Protein AF-A0A2R6J497-F1 (afdb_monomer)

Foldseek 3Di:
DDDDDPPPPDDDDDKDKDKDLDCLQQQLVLQQPFVKKWKFPDWADDPDFKIKTKIKMAGGAVVVSQVSSCVRPNWDKDFPDDDPRITIMITIDGHDDVQVVCVVVVWHWPIWMHHNSMIMTMTD

Solvent-accessible surface area (backbone atoms only — not comparable to full-atom values): 6773 Å² total; per-residue (Å²): 139,83,84,77,82,78,78,81,77,76,76,88,79,66,76,46,79,46,80,45,67,54,63,86,40,44,66,23,37,40,11,50,74,46,60,20,34,38,37,58,74,47,79,44,81,61,66,94,59,27,32,40,40,30,30,40,36,40,46,41,52,48,67,62,49,40,52,56,40,24,67,44,91,71,30,60,51,44,75,77,45,78,60,89,37,27,29,32,34,42,36,43,45,73,66,94,42,75,59,55,55,34,40,77,72,64,30,42,65,76,43,42,39,25,44,76,30,32,31,42,37,34,24,63

Nearest PDB structures (foldseek):
  4uer-assembly1_F  TM=5.955E-01  e=8.816E-02  Lachancea kluyveri
  6paj-assembly1_A  TM=5.218E-01  e=5.901E-02  Staphylococcus aureus
  6e52-assembly1_B  TM=4.416E-01  e=4.926E-01  Saccharomyces cerevisiae S288C

Secondary structure (DSSP, 8-state):
---------PPPP--EEEEE--TTSHHHHHHHHHTEEEEEEEEEE-SSSEEEEEEEEEES-HHHHHHHHHHSTT-EEEEEEEETTEEEEEEEEES--HHHHHHHTT--EEEEEEETTEEEEEE-

pLDDT: mean 87.46, std 12.49, range [39.56, 98.0]

Sequence (124 aa):
MTIRKQESRSEPVVEVELLLSDSSVPVVAASEAEDCQFDLEEFIPRGEDRHVEFYSVEGGDPDAVTEMVAEHDARETQLLSRRGDAGLLEVLVSGDSPAMLLAEHGALPRRVAVDDGEMTIAAE

Radius of gyration: 17.23 Å; Cα contacts (8 Å, |Δi|>4): 247; chains: 1; bounding box: 31×33×62 Å

Structure (mmCIF, N/CA/C/O backbone):
data_AF-A0A2R6J497-F1
#
_entry.id   AF-A0A2R6J497-F1
#
loop_
_atom_site.group_PDB
_atom_site.id
_atom_site.type_symbol
_atom_site.label_atom_id
_atom_site.label_alt_id
_atom_site.label_comp_id
_atom_site.label_asym_id
_atom_site.label_entity_id
_atom_site.label_seq_id
_atom_site.pdbx_PDB_ins_code
_atom_site.Cartn_x
_atom_site.Cartn_y
_atom_site.Cartn_z
_atom_site.occupancy
_atom_site.B_iso_or_equiv
_atom_site.auth_seq_id
_atom_site.auth_comp_id
_atom_site.auth_asym_id
_atom_site.auth_atom_id
_atom_site.pdbx_PDB_model_num
ATOM 1 N N . MET A 1 1 ? 3.402 20.073 -51.416 1.00 39.56 1 MET A N 1
ATOM 2 C CA . MET A 1 1 ? 3.858 19.676 -50.068 1.00 39.56 1 MET A CA 1
ATOM 3 C C . MET A 1 1 ? 2.807 18.729 -49.521 1.00 39.56 1 MET A C 1
ATOM 5 O O . MET A 1 1 ? 1.723 19.177 -49.182 1.00 39.56 1 MET A O 1
ATOM 9 N N . THR A 1 2 ? 3.055 17.423 -49.590 1.00 40.06 2 THR A N 1
ATOM 10 C CA . THR A 1 2 ? 2.065 16.403 -49.216 1.00 40.06 2 THR A CA 1
ATOM 11 C C . THR A 1 2 ? 2.451 15.863 -47.852 1.00 40.06 2 THR A C 1
ATOM 13 O O . THR A 1 2 ? 3.443 15.147 -47.735 1.00 40.06 2 THR A O 1
ATOM 16 N N . ILE A 1 3 ? 1.699 16.237 -46.820 1.00 47.69 3 ILE A N 1
ATOM 17 C CA . ILE A 1 3 ? 1.854 15.665 -45.484 1.00 47.69 3 ILE A CA 1
ATOM 18 C C . ILE A 1 3 ? 1.235 14.267 -45.538 1.00 47.69 3 ILE A C 1
ATOM 20 O O . ILE A 1 3 ? 0.023 14.121 -45.691 1.00 47.69 3 ILE A O 1
ATOM 24 N N . ARG A 1 4 ? 2.072 13.228 -45.480 1.00 53.66 4 ARG A N 1
ATOM 25 C CA . ARG A 1 4 ? 1.603 11.858 -45.261 1.00 53.66 4 ARG A CA 1
ATOM 26 C C . ARG A 1 4 ? 1.268 11.726 -43.778 1.00 53.66 4 ARG A C 1
ATOM 28 O O . ARG A 1 4 ? 2.159 11.805 -42.942 1.00 53.66 4 ARG A O 1
ATOM 35 N N . LYS A 1 5 ? -0.014 11.540 -43.468 1.00 55.50 5 LYS A N 1
ATOM 36 C CA . LYS A 1 5 ? -0.490 11.111 -42.151 1.00 55.50 5 LYS A CA 1
ATOM 37 C C . LYS A 1 5 ? 0.080 9.710 -41.902 1.00 55.50 5 LYS A C 1
ATOM 39 O O . LYS A 1 5 ? -0.378 8.753 -42.521 1.00 55.50 5 LYS A O 1
ATOM 44 N N . GLN A 1 6 ? 1.131 9.598 -41.091 1.00 57.72 6 GLN A N 1
ATOM 45 C CA . GLN A 1 6 ? 1.567 8.298 -40.587 1.00 57.72 6 GLN A CA 1
ATOM 46 C C . GLN A 1 6 ? 0.517 7.843 -39.580 1.00 57.72 6 GLN A C 1
ATOM 48 O O . GLN A 1 6 ? 0.371 8.435 -38.514 1.00 57.72 6 GLN A O 1
ATOM 53 N N . GLU A 1 7 ? -0.260 6.833 -39.950 1.00 57.34 7 GLU A N 1
ATOM 54 C CA . GLU A 1 7 ? -1.108 6.137 -38.993 1.00 57.34 7 GLU A CA 1
ATOM 55 C C . GLU A 1 7 ? -0.184 5.262 -38.145 1.00 57.34 7 GLU A C 1
ATOM 57 O O . GLU A 1 7 ? 0.406 4.304 -38.645 1.00 57.34 7 GLU A O 1
ATOM 62 N N . SER A 1 8 ? 0.027 5.667 -36.889 1.00 57.59 8 SER A N 1
ATOM 63 C CA . SER A 1 8 ? 0.788 4.884 -35.919 1.00 57.59 8 SER A CA 1
ATOM 64 C C . SER A 1 8 ? -0.005 3.621 -35.614 1.00 57.59 8 SER A C 1
ATOM 66 O O . SER A 1 8 ? -1.007 3.659 -34.902 1.00 57.59 8 SER A O 1
ATOM 68 N N . ARG A 1 9 ? 0.395 2.503 -36.215 1.00 61.84 9 ARG A N 1
ATOM 69 C CA . ARG A 1 9 ? -0.126 1.192 -35.850 1.00 61.84 9 ARG A CA 1
ATOM 70 C C . ARG A 1 9 ? 0.704 0.718 -34.664 1.00 61.84 9 ARG A C 1
ATOM 72 O O . ARG A 1 9 ? 1.777 0.165 -34.879 1.00 61.84 9 ARG A O 1
ATOM 79 N N . SER A 1 10 ? 0.234 1.014 -33.452 1.00 71.25 10 SER A N 1
ATOM 80 C CA . SER A 1 10 ? 0.836 0.477 -32.229 1.00 71.25 10 SER A CA 1
ATOM 81 C C . SER A 1 10 ? 0.854 -1.047 -32.327 1.00 71.25 10 SER A C 1
ATOM 83 O O . SER A 1 10 ? -0.134 -1.650 -32.758 1.00 71.25 10 SER A O 1
ATOM 85 N N . GLU A 1 11 ? 1.987 -1.661 -32.006 1.00 75.38 11 GLU A N 1
ATOM 86 C CA . GLU A 1 11 ? 2.076 -3.114 -31.869 1.00 75.38 11 GLU A CA 1
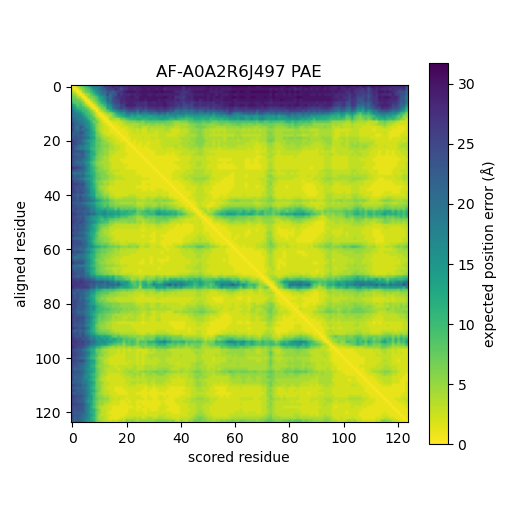ATOM 87 C C . GLU A 1 11 ? 1.142 -3.554 -30.724 1.00 75.38 11 GLU A C 1
ATOM 89 O O . GLU A 1 11 ? 0.986 -2.802 -29.757 1.00 75.38 11 GLU A O 1
ATOM 94 N N . PRO A 1 12 ? 0.444 -4.700 -30.843 1.00 78.00 12 PRO A N 1
ATOM 95 C CA . PRO A 1 12 ? -0.401 -5.189 -29.760 1.00 78.00 12 PRO A CA 1
ATOM 96 C C . PRO A 1 12 ? 0.480 -5.543 -28.558 1.00 78.00 12 PRO A C 1
ATOM 98 O O . PRO A 1 12 ? 1.412 -6.334 -28.701 1.00 78.00 12 PRO A O 1
ATOM 101 N N . VAL A 1 13 ? 0.185 -4.959 -27.397 1.00 81.19 13 VAL A N 1
ATOM 102 C CA . VAL A 1 13 ? 0.843 -5.291 -26.126 1.00 81.19 13 VAL A CA 1
ATOM 103 C C . VAL A 1 13 ? 0.044 -6.395 -25.427 1.00 81.19 13 VAL A C 1
ATOM 105 O O . VAL A 1 13 ? -1.176 -6.476 -25.597 1.00 81.19 13 VAL A O 1
ATOM 108 N N . VAL A 1 14 ? 0.730 -7.284 -24.708 1.00 85.19 14 VAL A N 1
ATOM 109 C CA . VAL A 1 14 ? 0.102 -8.335 -23.900 1.00 85.19 14 VAL A CA 1
ATOM 110 C C . VAL A 1 14 ? 0.057 -7.849 -22.462 1.00 85.19 14 VAL A C 1
ATOM 112 O O . VAL A 1 14 ? 1.103 -7.695 -21.851 1.00 85.19 14 VAL A O 1
ATOM 115 N N . GLU A 1 15 ? -1.144 -7.649 -21.932 1.00 90.19 15 GLU A N 1
ATOM 116 C CA . GLU A 1 15 ? -1.334 -7.396 -20.506 1.00 90.19 15 GLU A CA 1
ATOM 117 C C . GLU A 1 15 ? -1.416 -8.732 -19.756 1.00 90.19 15 GLU A C 1
ATOM 119 O O . GLU A 1 15 ? -2.099 -9.667 -20.193 1.00 90.19 15 GLU A O 1
ATOM 124 N N . VAL A 1 16 ? -0.707 -8.824 -18.637 1.00 91.88 16 VAL A N 1
ATOM 125 C CA . VAL A 1 16 ? -0.800 -9.919 -17.673 1.00 91.88 16 VAL A CA 1
ATOM 126 C C . VAL A 1 16 ? -1.331 -9.381 -16.354 1.00 91.88 16 VAL A C 1
ATOM 128 O O . VAL A 1 16 ? -0.923 -8.314 -15.908 1.00 91.88 16 VAL A O 1
ATOM 131 N N . GLU A 1 17 ? -2.221 -10.141 -15.724 1.00 95.19 17 GLU A N 1
ATOM 132 C CA . GLU A 1 17 ? -2.694 -9.877 -14.368 1.00 95.19 17 GLU A CA 1
ATOM 133 C C . GLU A 1 17 ? -2.139 -10.960 -13.442 1.00 95.19 17 GLU A C 1
ATOM 135 O O . GLU A 1 17 ? -2.261 -12.158 -13.719 1.00 95.19 17 GLU A O 1
ATOM 140 N N . LEU A 1 18 ? -1.480 -10.534 -12.369 1.00 93.81 18 LEU A N 1
ATOM 141 C CA . LEU A 1 18 ? -0.910 -11.401 -11.349 1.00 93.81 18 LEU A CA 1
ATOM 142 C C . LEU A 1 18 ? -1.639 -11.175 -10.027 1.00 93.81 18 LEU A C 1
ATOM 144 O O . LEU A 1 18 ? -1.870 -10.030 -9.647 1.00 93.81 18 LEU A O 1
ATOM 148 N N . LEU A 1 19 ? -1.935 -12.268 -9.323 1.00 95.69 19 LEU A N 1
ATOM 149 C CA . LEU A 1 19 ? -2.459 -12.259 -7.958 1.00 95.69 19 LEU A CA 1
ATOM 150 C C . LEU A 1 19 ? -1.374 -12.731 -6.987 1.00 95.69 19 LEU A C 1
ATOM 152 O O . LEU A 1 19 ? -0.722 -13.752 -7.234 1.00 95.69 19 LEU A O 1
ATOM 156 N N . LEU A 1 20 ? -1.196 -12.002 -5.890 1.00 93.81 20 LEU A N 1
ATOM 157 C CA . LEU A 1 20 ? -0.214 -12.278 -4.849 1.00 93.81 20 LEU A CA 1
ATOM 158 C C . LEU A 1 20 ? -0.857 -12.141 -3.467 1.00 93.81 20 LEU A C 1
ATOM 160 O O . LEU A 1 20 ? -1.266 -11.052 -3.089 1.00 93.81 20 LEU A O 1
ATOM 164 N N . SER A 1 21 ? -0.853 -13.216 -2.684 1.00 95.06 21 SER A N 1
ATOM 165 C CA . SER A 1 21 ? -1.387 -13.236 -1.308 1.00 95.06 21 SER A CA 1
ATOM 166 C C . SER A 1 21 ? -0.266 -13.451 -0.274 1.00 95.06 21 SER A C 1
ATOM 168 O O . SER A 1 21 ? -0.418 -14.171 0.711 1.00 95.06 21 SER A O 1
ATOM 170 N N . ASP A 1 22 ? 0.927 -12.913 -0.552 1.00 91.19 22 ASP A N 1
ATOM 171 C CA . ASP A 1 22 ? 2.104 -13.056 0.310 1.00 91.19 22 ASP A CA 1
ATOM 172 C C . ASP A 1 22 ? 2.097 -11.981 1.404 1.00 91.19 22 ASP A C 1
ATOM 174 O O . ASP A 1 22 ? 2.385 -10.812 1.148 1.00 91.19 22 ASP A O 1
ATOM 178 N N . SER A 1 23 ? 1.801 -12.390 2.640 1.00 90.19 23 SER A N 1
ATOM 179 C CA . SER A 1 23 ? 1.745 -11.505 3.809 1.00 90.19 23 SER A CA 1
ATOM 180 C C . SER A 1 23 ? 3.113 -10.960 4.241 1.00 90.19 23 SER A C 1
ATOM 182 O O . SER A 1 23 ? 3.183 -10.216 5.212 1.00 90.19 23 SER A O 1
ATOM 184 N N . SER A 1 24 ? 4.214 -11.340 3.581 1.00 88.12 24 SER A N 1
ATOM 185 C CA . SER A 1 24 ? 5.495 -10.638 3.735 1.00 88.12 24 SER A CA 1
ATOM 186 C C . SER A 1 24 ? 5.530 -9.305 2.978 1.00 88.12 24 SER A C 1
ATOM 188 O O . SER A 1 24 ? 6.409 -8.481 3.221 1.00 88.12 24 SER A O 1
ATOM 190 N N . VAL A 1 25 ? 4.562 -9.054 2.088 1.00 89.75 25 VAL A N 1
ATOM 191 C CA . VAL A 1 25 ? 4.361 -7.747 1.461 1.00 89.75 25 VAL A CA 1
ATOM 192 C C . VAL A 1 25 ? 3.552 -6.856 2.418 1.00 89.75 25 VAL A C 1
ATOM 194 O O . VAL A 1 25 ? 2.407 -7.185 2.727 1.00 89.75 25 VAL A O 1
ATOM 197 N N . PRO A 1 26 ? 4.077 -5.699 2.868 1.00 90.19 26 PRO A N 1
ATOM 198 C CA . PRO A 1 26 ? 3.468 -4.947 3.972 1.00 90.19 26 PRO A CA 1
ATOM 199 C C . PRO A 1 26 ? 2.033 -4.479 3.719 1.00 90.19 26 PRO A C 1
ATOM 201 O O . PRO A 1 26 ? 1.186 -4.588 4.598 1.00 90.19 26 PRO A O 1
ATOM 204 N N . VAL A 1 27 ? 1.744 -3.988 2.511 1.00 92.88 27 VAL A N 1
ATOM 205 C CA . VAL A 1 27 ? 0.393 -3.535 2.134 1.00 92.88 27 VAL A CA 1
ATOM 206 C C . VAL A 1 27 ? -0.600 -4.696 2.045 1.00 92.88 27 VAL A C 1
ATOM 208 O O . VAL A 1 27 ? -1.773 -4.516 2.350 1.00 92.88 27 VAL A O 1
ATOM 211 N N . VAL A 1 28 ? -0.129 -5.904 1.708 1.00 94.94 28 VAL A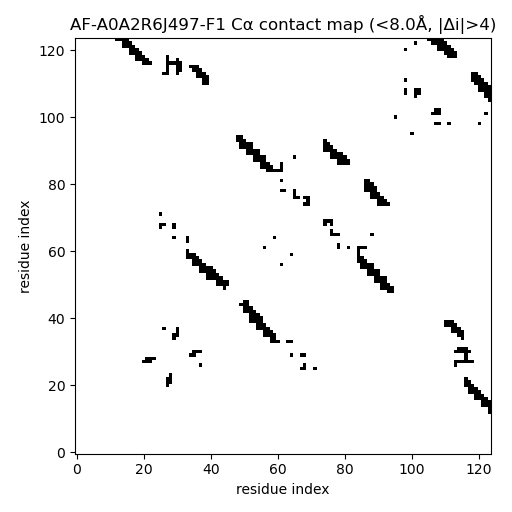 N 1
ATOM 212 C CA . VAL A 1 28 ? -0.950 -7.124 1.713 1.00 94.94 28 VAL A CA 1
ATOM 213 C C . VAL A 1 28 ? -1.323 -7.473 3.150 1.00 94.94 28 VAL A C 1
ATOM 215 O O . VAL A 1 28 ? -2.505 -7.567 3.466 1.00 94.94 28 VAL A O 1
ATOM 218 N N . ALA A 1 29 ? -0.338 -7.554 4.048 1.00 93.94 29 ALA A N 1
ATOM 219 C CA . ALA A 1 29 ? -0.590 -7.822 5.463 1.00 93.94 29 ALA A CA 1
ATOM 220 C C . ALA A 1 29 ? -1.500 -6.769 6.120 1.00 93.94 29 ALA A C 1
ATOM 222 O O . ALA A 1 29 ? -2.401 -7.122 6.877 1.00 93.94 29 ALA A O 1
ATOM 223 N N . ALA A 1 30 ? -1.280 -5.485 5.823 1.00 94.69 30 ALA A N 1
ATOM 224 C CA . ALA A 1 30 ? -2.089 -4.396 6.362 1.00 94.69 30 ALA A CA 1
ATOM 225 C C . ALA A 1 30 ? -3.537 -4.427 5.853 1.00 94.69 30 ALA A C 1
ATOM 227 O O . ALA A 1 30 ? -4.448 -4.156 6.631 1.00 94.69 30 ALA A O 1
ATOM 228 N N . SER A 1 31 ? -3.761 -4.796 4.585 1.00 96.62 31 SER A N 1
ATOM 229 C CA . SER A 1 31 ? -5.118 -4.865 4.023 1.00 96.62 31 SER A CA 1
ATOM 230 C C . SER A 1 31 ? -6.009 -5.869 4.760 1.00 96.62 31 SER A C 1
ATOM 232 O O . SER A 1 31 ? -7.139 -5.542 5.111 1.00 96.62 31 SER A O 1
ATOM 234 N N . GLU A 1 32 ? -5.468 -7.049 5.086 1.00 96.00 32 GLU A N 1
ATOM 235 C CA . GLU A 1 32 ? -6.174 -8.092 5.841 1.00 96.00 32 GLU A CA 1
ATOM 236 C C . GLU A 1 32 ? -6.349 -7.712 7.321 1.00 96.00 32 GLU A C 1
ATOM 238 O O . GLU A 1 32 ? -7.409 -7.928 7.910 1.00 96.00 32 GLU A O 1
ATOM 243 N N . ALA A 1 33 ? -5.310 -7.153 7.949 1.00 95.69 33 ALA A N 1
ATOM 244 C CA . ALA A 1 33 ? -5.317 -6.886 9.387 1.00 95.69 33 ALA A CA 1
ATOM 245 C C . ALA A 1 33 ? -6.191 -5.687 9.785 1.00 95.69 33 ALA A C 1
ATOM 247 O O . ALA A 1 33 ? -6.838 -5.727 10.833 1.00 95.69 33 ALA A O 1
ATOM 248 N N . GLU A 1 34 ? -6.207 -4.641 8.958 1.00 95.56 34 GLU A N 1
ATOM 249 C CA . GLU A 1 34 ? -6.856 -3.362 9.267 1.00 95.56 34 GLU A CA 1
ATOM 250 C C . GLU A 1 34 ? -8.146 -3.122 8.463 1.00 95.56 34 GLU A C 1
ATOM 252 O O . GLU A 1 34 ? -8.733 -2.046 8.581 1.00 95.56 34 GLU A O 1
ATOM 257 N N . ASP A 1 35 ? -8.606 -4.113 7.683 1.00 95.88 35 ASP A N 1
ATOM 258 C CA . ASP A 1 35 ? -9.807 -4.024 6.832 1.00 95.88 35 ASP A CA 1
ATOM 259 C C . ASP A 1 35 ? -9.749 -2.771 5.935 1.00 95.88 35 ASP A C 1
ATOM 261 O O . ASP A 1 35 ? -10.595 -1.869 5.989 1.00 95.88 35 ASP A O 1
ATOM 265 N N . CYS A 1 36 ? -8.656 -2.675 5.171 1.00 97.25 36 CYS A N 1
ATOM 266 C CA . CYS A 1 36 ? -8.353 -1.540 4.304 1.00 97.25 36 CYS A CA 1
ATOM 267 C C . CYS A 1 36 ? -7.897 -1.994 2.916 1.00 97.25 36 CYS A C 1
ATOM 269 O O . CYS A 1 36 ? -7.413 -3.108 2.731 1.00 97.25 36 CYS A O 1
ATOM 271 N N . GLN A 1 37 ? -8.036 -1.107 1.939 1.00 97.75 37 GLN A N 1
ATOM 272 C CA . GLN A 1 37 ? -7.618 -1.336 0.560 1.00 97.75 37 GLN A CA 1
ATOM 273 C C . GLN A 1 37 ? -6.593 -0.292 0.130 1.00 97.75 37 GLN A C 1
ATOM 275 O O . GLN A 1 37 ? -6.646 0.856 0.576 1.00 97.75 37 GLN A O 1
ATOM 280 N N . PHE A 1 38 ? -5.679 -0.686 -0.754 1.00 97.69 38 PHE A N 1
ATOM 281 C CA . PHE A 1 38 ? -4.651 0.184 -1.310 1.00 97.69 38 PHE A CA 1
ATOM 282 C C . PHE A 1 38 ? -4.705 0.209 -2.834 1.00 97.69 38 PHE A C 1
ATOM 284 O O . PHE A 1 38 ? -4.837 -0.832 -3.473 1.00 97.69 38 PHE A O 1
ATOM 291 N N . ASP A 1 39 ? -4.465 1.376 -3.421 1.00 97.31 39 ASP A N 1
ATOM 292 C CA . ASP A 1 39 ? -4.134 1.519 -4.839 1.00 97.31 39 ASP A CA 1
ATOM 293 C C . ASP A 1 39 ? -2.797 2.257 -4.964 1.00 97.31 39 ASP A C 1
ATOM 295 O O . ASP A 1 39 ? -2.549 3.248 -4.274 1.00 97.31 39 ASP A O 1
ATOM 299 N N . LEU A 1 40 ? -1.908 1.7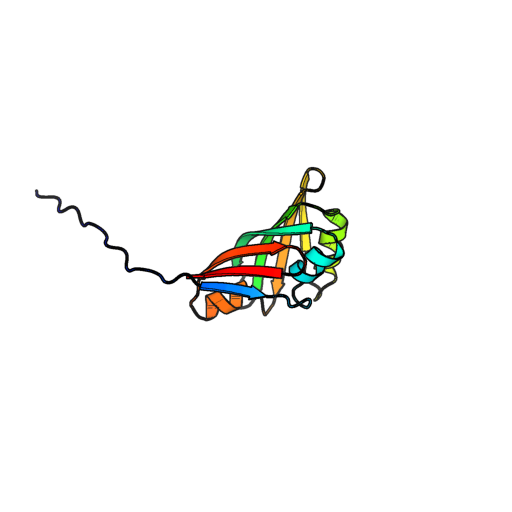58 -5.825 1.00 95.00 40 LEU A N 1
ATOM 300 C CA . LEU A 1 40 ? -0.648 2.430 -6.135 1.00 95.00 40 LEU A CA 1
ATOM 301 C C . LEU A 1 40 ? -0.909 3.583 -7.106 1.00 95.00 40 LEU A C 1
ATOM 303 O O . LEU A 1 40 ? -1.217 3.367 -8.280 1.00 95.00 40 LEU A O 1
ATOM 307 N N . GLU A 1 41 ? -0.721 4.802 -6.620 1.00 95.25 41 GLU A N 1
ATOM 308 C CA . GLU A 1 41 ? -0.918 6.038 -7.375 1.00 95.25 41 GLU A CA 1
ATOM 309 C C . GLU A 1 41 ? 0.308 6.380 -8.223 1.00 95.25 41 GLU A C 1
ATOM 311 O O . GLU A 1 41 ? 0.198 6.753 -9.393 1.00 95.25 41 GLU A O 1
ATOM 316 N N . GLU A 1 42 ? 1.501 6.261 -7.637 1.00 90.50 42 GLU A N 1
ATOM 317 C CA . GLU A 1 42 ? 2.738 6.626 -8.317 1.00 90.50 42 GLU A CA 1
ATOM 318 C C . GLU A 1 42 ? 3.932 5.815 -7.808 1.00 90.50 42 GLU A C 1
ATOM 320 O O . GLU A 1 42 ? 4.042 5.474 -6.631 1.00 90.50 42 GLU A O 1
ATOM 325 N N . PHE A 1 43 ? 4.855 5.540 -8.727 1.00 86.56 43 PHE A N 1
ATOM 326 C CA . PHE A 1 43 ? 6.085 4.806 -8.482 1.00 86.56 43 PHE A CA 1
ATOM 327 C C . PHE A 1 43 ? 7.275 5.613 -9.000 1.00 86.56 43 PHE A C 1
ATOM 329 O O . PHE A 1 43 ? 7.378 5.890 -10.199 1.00 86.56 43 PHE A O 1
ATOM 336 N N . ILE A 1 44 ? 8.187 5.992 -8.101 1.00 87.69 44 ILE A N 1
ATOM 337 C CA . ILE A 1 44 ? 9.322 6.861 -8.429 1.00 87.69 44 ILE A CA 1
ATOM 338 C C . ILE A 1 44 ? 10.648 6.178 -8.070 1.00 87.69 44 ILE A C 1
ATOM 340 O O . ILE A 1 44 ? 10.992 6.085 -6.887 1.00 87.69 44 ILE A O 1
ATOM 344 N N . PRO A 1 45 ? 11.463 5.781 -9.064 1.00 82.81 45 PRO A N 1
ATOM 345 C CA . PRO A 1 45 ? 12.802 5.250 -8.825 1.00 82.81 45 PRO A CA 1
ATOM 346 C C . PRO A 1 45 ? 13.730 6.255 -8.116 1.00 82.81 45 PRO A C 1
ATOM 348 O O . PRO A 1 45 ? 13.789 7.441 -8.455 1.00 82.81 45 PRO A O 1
ATOM 351 N N . ARG A 1 46 ? 14.514 5.773 -7.146 1.00 81.69 46 ARG A N 1
ATOM 352 C CA . ARG A 1 46 ? 15.487 6.527 -6.332 1.00 81.69 46 ARG A CA 1
ATOM 353 C C . ARG A 1 46 ? 16.860 5.833 -6.313 1.00 81.69 46 ARG A C 1
ATOM 355 O O . ARG A 1 46 ? 17.441 5.578 -5.258 1.00 81.69 46 ARG A O 1
ATOM 362 N N . GLY A 1 47 ? 17.433 5.601 -7.490 1.00 78.62 47 GLY A N 1
ATOM 363 C CA . GLY A 1 47 ? 18.715 4.898 -7.653 1.00 78.62 47 GLY A CA 1
ATOM 364 C C . GLY A 1 47 ? 18.510 3.439 -8.052 1.00 78.62 47 GLY A C 1
ATOM 365 O O . GLY A 1 47 ? 17.429 3.109 -8.521 1.00 78.62 47 GLY A O 1
ATOM 366 N N . GLU A 1 48 ? 19.545 2.606 -7.906 1.00 71.62 48 GLU A N 1
ATOM 367 C CA . GLU A 1 48 ? 19.533 1.225 -8.422 1.00 71.62 48 GLU A CA 1
ATOM 368 C C . GLU A 1 48 ? 18.489 0.339 -7.717 1.00 71.62 48 GLU A C 1
ATOM 370 O O . GLU A 1 48 ? 17.683 -0.257 -8.412 1.00 71.62 48 GLU A O 1
ATOM 375 N N . ASP A 1 49 ? 18.389 0.372 -6.379 1.00 77.19 49 ASP A N 1
ATOM 376 C CA . ASP A 1 49 ? 17.536 -0.583 -5.631 1.00 77.19 49 ASP A CA 1
ATOM 377 C C . ASP A 1 49 ? 16.555 0.085 -4.653 1.00 77.19 49 ASP A C 1
ATOM 379 O O . ASP A 1 49 ? 16.102 -0.511 -3.672 1.00 77.19 49 ASP A O 1
ATOM 383 N N . ARG A 1 50 ? 16.275 1.374 -4.861 1.00 83.06 50 ARG A N 1
ATOM 384 C CA . ARG A 1 50 ? 15.359 2.141 -4.009 1.00 83.06 50 ARG A CA 1
ATOM 385 C C . ARG A 1 50 ? 14.320 2.832 -4.849 1.00 83.06 50 ARG A C 1
ATOM 387 O O . ARG A 1 50 ? 14.622 3.333 -5.931 1.00 83.06 50 ARG A O 1
ATOM 394 N N . HIS A 1 51 ? 13.122 2.929 -4.314 1.00 85.81 51 HIS A N 1
ATOM 395 C CA . HIS A 1 51 ? 12.014 3.611 -4.952 1.00 85.81 51 HIS A CA 1
ATOM 396 C C . HIS A 1 51 ? 11.039 4.107 -3.892 1.00 85.81 51 HIS A C 1
ATOM 398 O O . HIS A 1 51 ? 11.056 3.659 -2.747 1.00 85.81 51 HIS A O 1
ATOM 404 N N . VAL A 1 52 ? 10.240 5.090 -4.280 1.00 91.19 52 VAL A N 1
ATOM 405 C CA . VAL A 1 52 ? 9.135 5.589 -3.471 1.00 91.19 52 VAL A CA 1
ATOM 406 C C . VAL A 1 52 ? 7.846 5.146 -4.135 1.00 91.19 52 VAL A C 1
ATOM 408 O O . VAL A 1 52 ? 7.665 5.372 -5.334 1.00 91.19 52 VAL A O 1
ATOM 411 N N . GLU A 1 53 ? 6.983 4.519 -3.352 1.00 91.69 53 GLU A N 1
ATOM 412 C CA . GLU A 1 53 ? 5.639 4.119 -3.746 1.00 91.69 53 GLU A CA 1
ATOM 413 C C . GLU A 1 53 ? 4.637 5.016 -3.020 1.00 91.69 53 GLU A C 1
ATOM 415 O O . GLU A 1 53 ? 4.717 5.190 -1.801 1.00 91.69 53 GLU A O 1
ATOM 420 N N . PHE A 1 54 ? 3.713 5.606 -3.772 1.00 94.81 54 PHE A N 1
ATOM 421 C CA . PHE A 1 54 ? 2.608 6.376 -3.216 1.00 94.81 54 PHE A CA 1
ATO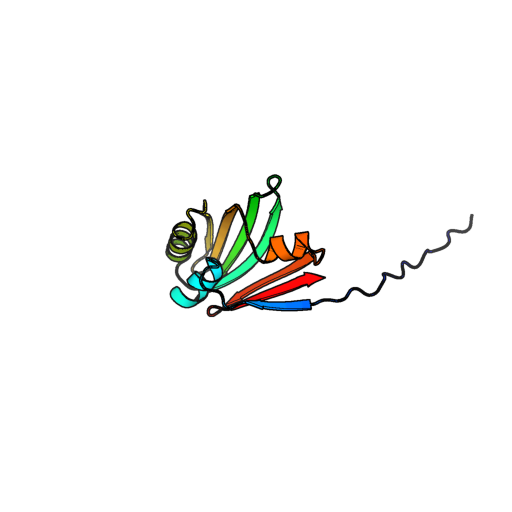M 422 C C . PHE A 1 54 ? 1.341 5.543 -3.290 1.00 94.81 54 PHE A C 1
ATOM 424 O O . PHE A 1 54 ? 0.896 5.220 -4.389 1.00 94.81 54 PHE A O 1
ATOM 431 N N . TYR A 1 55 ? 0.757 5.224 -2.140 1.00 96.06 55 TYR A N 1
ATOM 432 C CA . TYR A 1 5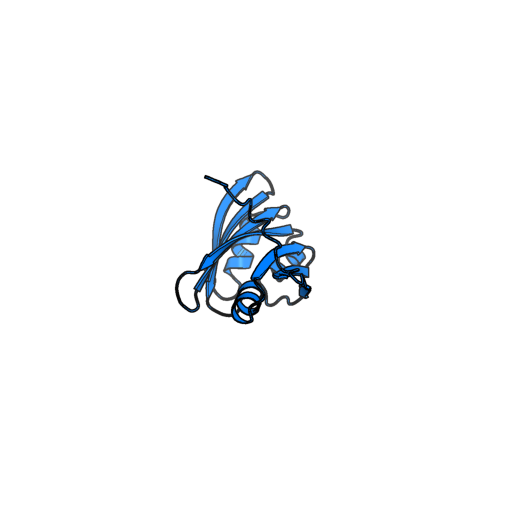5 ? -0.485 4.462 -2.068 1.00 96.06 55 TYR A CA 1
ATOM 433 C C . TYR A 1 55 ? -1.619 5.333 -1.560 1.00 96.06 55 TYR A C 1
ATOM 435 O O . TYR A 1 55 ? -1.507 5.924 -0.482 1.00 96.06 55 TYR A O 1
ATOM 443 N N . SER A 1 56 ? -2.731 5.383 -2.287 1.00 97.44 56 SER A N 1
ATOM 444 C CA . SER A 1 56 ? -3.992 5.735 -1.646 1.00 97.44 56 SER A CA 1
ATOM 445 C C . SER A 1 56 ? -4.447 4.559 -0.795 1.00 97.44 56 SER A C 1
ATOM 447 O O . SER A 1 56 ? -4.371 3.418 -1.242 1.00 97.44 56 SER A O 1
ATOM 449 N N . VAL A 1 57 ? -4.920 4.843 0.413 1.00 97.50 57 VAL A N 1
ATOM 450 C CA . VAL A 1 57 ? -5.582 3.870 1.284 1.00 97.50 57 VAL A CA 1
ATOM 451 C C . VAL A 1 57 ? -7.022 4.303 1.510 1.00 97.50 57 VAL A C 1
ATOM 453 O O . VAL A 1 57 ? -7.279 5.498 1.695 1.00 97.50 57 VAL A O 1
ATOM 456 N N . GLU A 1 58 ? -7.943 3.348 1.520 1.00 97.69 58 GLU A N 1
ATOM 457 C CA . GLU A 1 58 ? -9.332 3.543 1.934 1.00 97.69 58 GLU A CA 1
ATOM 458 C C . GLU A 1 58 ? -9.743 2.447 2.925 1.00 97.69 58 GLU A C 1
ATOM 460 O O . GLU A 1 58 ? -9.392 1.280 2.760 1.00 97.69 58 GLU A O 1
ATOM 465 N N . GLY A 1 59 ? -10.494 2.815 3.962 1.00 96.19 59 GLY A N 1
ATOM 466 C CA . GLY A 1 59 ? -10.827 1.897 5.053 1.00 96.19 59 GLY A CA 1
ATOM 467 C C . GLY A 1 59 ? -9.736 1.836 6.127 1.00 96.19 59 GLY A C 1
ATOM 468 O O . GLY A 1 59 ? -8.669 2.439 6.001 1.00 96.19 59 GLY A O 1
ATOM 469 N N . GLY A 1 60 ? -10.033 1.141 7.225 1.00 93.62 60 GLY A N 1
ATOM 470 C CA . GLY A 1 60 ? -9.191 1.148 8.424 1.00 93.62 60 GLY A CA 1
ATOM 471 C C . GLY A 1 60 ? -8.975 2.542 9.043 1.00 93.62 60 GLY A C 1
ATOM 472 O O . GLY A 1 60 ? -9.653 3.526 8.723 1.00 93.62 60 GLY A O 1
ATOM 473 N N . ASP A 1 61 ? -8.025 2.636 9.978 1.00 94.81 61 ASP A N 1
ATOM 474 C CA . ASP A 1 61 ? -7.494 3.917 10.462 1.00 94.81 61 ASP A CA 1
ATOM 475 C C . ASP A 1 61 ? -6.157 4.211 9.759 1.00 94.81 61 ASP A C 1
ATOM 477 O O . ASP A 1 61 ? -5.184 3.501 10.011 1.00 94.81 61 ASP A O 1
ATOM 481 N N . PRO A 1 62 ? -6.056 5.260 8.913 1.00 93.75 62 PRO A N 1
ATOM 482 C CA . PRO A 1 62 ? -4.845 5.523 8.132 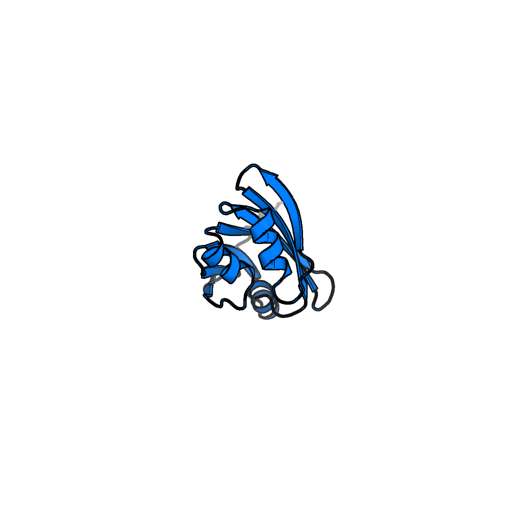1.00 93.75 62 PRO A CA 1
ATOM 483 C C . PRO A 1 62 ? -3.564 5.659 8.960 1.00 93.75 62 PRO A C 1
ATOM 485 O O . PRO A 1 62 ? -2.487 5.343 8.463 1.00 93.75 62 PRO A O 1
ATOM 488 N N . ASP A 1 63 ? -3.659 6.125 10.208 1.00 93.88 63 ASP A N 1
ATOM 489 C CA . ASP A 1 63 ? -2.508 6.220 11.108 1.00 93.88 63 ASP A CA 1
ATOM 490 C C . ASP A 1 63 ? -2.047 4.828 11.580 1.00 93.88 63 ASP A C 1
ATOM 492 O O . ASP A 1 63 ? -0.861 4.522 11.460 1.00 93.88 63 ASP A O 1
ATOM 496 N N . ALA A 1 64 ? -2.968 3.963 12.023 1.00 93.75 64 ALA A N 1
ATOM 497 C CA . ALA A 1 64 ? -2.665 2.575 12.394 1.00 93.75 64 ALA A CA 1
ATOM 498 C C . ALA A 1 64 ? -2.108 1.764 11.211 1.00 93.75 64 ALA A C 1
ATOM 500 O O . ALA A 1 64 ? -1.096 1.079 11.343 1.00 93.75 64 ALA A O 1
ATOM 501 N N . VAL A 1 65 ? -2.709 1.920 10.027 1.00 94.06 65 VAL A N 1
ATOM 502 C CA . VAL A 1 65 ? -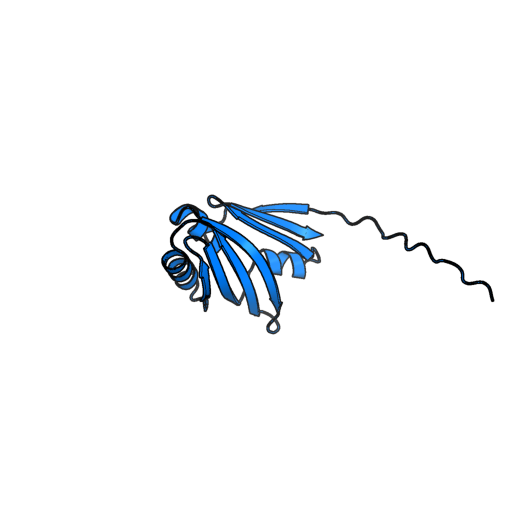2.227 1.301 8.785 1.00 94.06 65 VAL A CA 1
ATOM 503 C C . VAL A 1 65 ? -0.804 1.758 8.451 1.00 94.06 65 VAL A C 1
ATOM 505 O O . VAL A 1 65 ? 0.060 0.944 8.127 1.00 94.06 65 VAL A O 1
ATOM 508 N N . THR A 1 66 ? -0.537 3.065 8.549 1.00 93.75 66 THR A N 1
ATOM 509 C CA . THR A 1 66 ? 0.797 3.633 8.298 1.00 93.75 66 THR A CA 1
ATOM 510 C C . THR A 1 66 ? 1.827 3.077 9.279 1.00 93.75 66 THR A C 1
ATOM 512 O O . THR A 1 66 ? 2.935 2.735 8.867 1.00 93.75 66 THR A O 1
ATOM 515 N N . GLU A 1 67 ? 1.473 2.976 10.563 1.00 92.75 67 GLU A N 1
ATOM 516 C CA . GLU A 1 67 ? 2.336 2.407 11.602 1.00 92.75 67 GLU A CA 1
ATOM 517 C C . GLU A 1 67 ? 2.650 0.936 11.308 1.00 92.75 67 GLU A C 1
ATOM 519 O O . GLU A 1 67 ? 3.820 0.559 11.272 1.00 92.75 67 GLU A O 1
ATOM 524 N N . MET A 1 68 ? 1.640 0.134 10.965 1.00 91.69 68 MET A N 1
ATOM 525 C CA . MET A 1 68 ? 1.823 -1.276 10.616 1.00 91.69 68 MET A CA 1
ATOM 526 C C . MET A 1 68 ? 2.728 -1.469 9.387 1.00 91.69 68 MET A C 1
ATOM 528 O O . MET A 1 68 ? 3.622 -2.318 9.399 1.00 91.69 68 MET A O 1
ATOM 532 N N . VAL A 1 69 ? 2.544 -0.668 8.331 1.00 91.00 69 VAL A N 1
ATOM 533 C CA . VAL A 1 69 ? 3.407 -0.723 7.137 1.00 91.00 69 VAL A CA 1
ATOM 534 C C . VAL A 1 69 ? 4.844 -0.303 7.471 1.00 91.00 69 VAL A C 1
ATOM 536 O O . VAL A 1 69 ? 5.786 -0.894 6.943 1.00 91.00 69 VAL A O 1
ATOM 539 N N . ALA A 1 70 ? 5.032 0.673 8.366 1.00 89.94 70 ALA A N 1
ATOM 540 C CA . ALA A 1 70 ? 6.353 1.115 8.819 1.00 89.94 70 ALA A CA 1
ATOM 541 C C . ALA A 1 70 ? 7.088 0.059 9.665 1.00 89.94 70 ALA A C 1
ATOM 543 O O . ALA A 1 70 ? 8.318 -0.029 9.618 1.00 89.94 70 ALA A O 1
ATOM 544 N N . GLU A 1 71 ? 6.354 -0.736 10.448 1.00 86.06 71 GLU A N 1
ATOM 545 C CA . GLU A 1 71 ? 6.917 -1.803 11.281 1.00 86.06 71 GLU A CA 1
ATOM 546 C C . GLU A 1 71 ? 7.480 -2.968 10.452 1.00 86.06 71 GLU A C 1
ATOM 548 O O . GLU A 1 71 ? 8.433 -3.631 10.879 1.00 86.06 71 GLU A O 1
ATOM 553 N N . HIS A 1 72 ? 6.946 -3.200 9.250 1.00 76.19 72 HIS A N 1
ATOM 554 C CA . HIS A 1 72 ? 7.396 -4.270 8.364 1.00 76.19 72 HIS A CA 1
ATOM 555 C C . HIS A 1 72 ? 8.670 -3.864 7.595 1.00 76.19 72 HIS A C 1
ATOM 557 O O . HIS A 1 72 ? 8.710 -2.858 6.887 1.00 76.19 72 HIS A O 1
ATOM 563 N N . ASP A 1 73 ? 9.742 -4.653 7.735 1.00 66.31 73 ASP A N 1
ATOM 564 C CA . ASP A 1 73 ? 11.052 -4.458 7.077 1.00 66.31 73 ASP A CA 1
ATOM 565 C C . ASP A 1 73 ? 11.755 -3.105 7.322 1.00 66.31 73 ASP A C 1
ATOM 567 O O . ASP A 1 73 ? 12.683 -2.748 6.594 1.00 66.31 73 ASP A O 1
ATOM 571 N N . ALA A 1 74 ? 11.372 -2.364 8.371 1.00 58.66 74 ALA A N 1
ATOM 572 C CA . ALA A 1 74 ? 11.939 -1.049 8.700 1.00 58.66 74 ALA A CA 1
ATOM 573 C C . ALA A 1 74 ? 11.892 -0.053 7.520 1.00 58.66 74 ALA A C 1
ATOM 575 O O . ALA A 1 74 ? 12.842 0.704 7.288 1.00 58.66 74 ALA A O 1
ATOM 576 N N . ARG A 1 75 ? 10.790 -0.065 6.760 1.00 72.12 75 ARG A N 1
ATOM 577 C CA . ARG A 1 75 ? 10.536 0.897 5.681 1.00 72.12 75 ARG A CA 1
ATOM 578 C C . ARG A 1 75 ? 10.268 2.283 6.263 1.00 72.12 75 ARG A C 1
ATOM 580 O O . ARG A 1 75 ? 9.530 2.432 7.235 1.00 72.12 75 ARG A O 1
ATOM 587 N N . GLU A 1 76 ? 10.825 3.321 5.643 1.00 86.62 76 GLU A N 1
ATOM 588 C CA . GLU A 1 76 ? 10.427 4.692 5.975 1.00 86.62 76 GLU A CA 1
ATOM 589 C C . GLU A 1 76 ? 9.052 4.944 5.349 1.00 86.62 76 GLU A C 1
ATOM 591 O O . GLU A 1 76 ? 8.934 5.063 4.130 1.00 86.62 76 GLU A O 1
ATOM 596 N N . THR A 1 77 ? 8.017 4.983 6.187 1.00 91.75 77 THR A N 1
ATOM 597 C CA . THR A 1 77 ? 6.630 5.197 5.758 1.00 91.75 77 THR A CA 1
ATOM 598 C C . THR A 1 77 ? 6.086 6.473 6.386 1.00 91.75 77 THR A C 1
ATOM 600 O O . THR A 1 77 ? 6.295 6.732 7.574 1.00 91.75 77 THR A O 1
ATOM 603 N N . GLN A 1 78 ? 5.389 7.285 5.596 1.00 94.06 78 GLN A N 1
ATOM 604 C CA . GLN A 1 78 ? 4.784 8.530 6.052 1.00 94.06 78 GLN A CA 1
ATOM 605 C C . GLN A 1 78 ? 3.375 8.706 5.486 1.00 94.06 78 GLN A C 1
ATOM 607 O O . GLN A 1 78 ? 3.163 8.641 4.280 1.00 94.06 78 GLN A O 1
ATOM 612 N N . LEU A 1 79 ? 2.420 9.041 6.354 1.00 96.12 79 LEU A N 1
ATOM 613 C CA . LEU A 1 79 ? 1.106 9.516 5.936 1.00 96.12 79 LEU A CA 1
ATOM 614 C C . LEU A 1 79 ? 1.210 10.975 5.465 1.00 96.12 79 LEU A C 1
ATOM 616 O O . LEU A 1 79 ? 1.479 11.881 6.257 1.00 96.12 79 LEU A O 1
ATOM 620 N N . LEU A 1 80 ? 0.994 11.216 4.173 1.00 96.75 80 LEU A N 1
ATOM 621 C CA . LEU A 1 80 ? 1.065 12.546 3.561 1.00 96.75 80 LEU A CA 1
ATOM 622 C C . LEU A 1 80 ? -0.238 13.328 3.677 1.00 96.75 80 LEU A C 1
ATOM 624 O O . LEU A 1 80 ? -0.235 14.558 3.770 1.00 96.75 80 LEU A O 1
ATOM 628 N N . SER A 1 81 ? -1.370 12.631 3.631 1.00 95.81 81 SER A N 1
ATOM 629 C CA . SER A 1 81 ? -2.680 13.257 3.766 1.00 95.81 81 SER A CA 1
ATOM 630 C C . SER A 1 81 ? -3.693 12.296 4.367 1.00 95.81 81 SER A C 1
ATOM 632 O O . SER A 1 81 ? -3.582 11.087 4.187 1.00 95.81 81 SER A O 1
ATOM 634 N N . ARG A 1 82 ? -4.690 12.852 5.064 1.00 96.31 82 ARG A N 1
ATOM 635 C CA . ARG A 1 82 ? -5.802 12.109 5.658 1.00 96.31 82 ARG A CA 1
ATOM 636 C C . ARG A 1 82 ? -7.124 12.793 5.344 1.00 96.31 82 ARG A C 1
ATOM 638 O O . ARG A 1 82 ? -7.251 14.015 5.470 1.00 96.31 82 ARG A O 1
ATOM 645 N N . ARG A 1 83 ? -8.133 11.997 5.006 1.00 93.94 83 ARG A N 1
ATOM 646 C CA . ARG A 1 83 ? -9.516 12.429 4.821 1.00 93.94 83 ARG A CA 1
ATOM 647 C C . ARG A 1 83 ? -10.468 11.357 5.349 1.00 93.94 83 ARG A C 1
ATOM 649 O O . ARG A 1 83 ? -10.951 10.525 4.597 1.00 93.94 83 ARG A O 1
ATOM 656 N N . GLY A 1 84 ? -10.777 11.432 6.642 1.00 94.44 84 GLY A N 1
ATOM 657 C CA . GLY A 1 84 ? -11.611 10.425 7.300 1.00 94.44 84 GLY A CA 1
ATOM 658 C C . GLY A 1 84 ? -10.849 9.112 7.464 1.00 94.44 84 GLY A C 1
ATOM 659 O O . GLY A 1 84 ? -9.832 9.086 8.163 1.00 94.44 84 GLY A O 1
ATOM 660 N N . ASP A 1 85 ? -11.369 8.078 6.820 1.00 94.31 85 ASP A N 1
ATOM 661 C CA . ASP A 1 85 ? -10.840 6.718 6.670 1.00 94.31 85 ASP A CA 1
ATOM 662 C C . ASP A 1 85 ? -10.001 6.537 5.393 1.00 94.31 85 ASP A C 1
ATOM 664 O O . ASP A 1 85 ? -9.532 5.443 5.119 1.00 94.31 85 ASP A O 1
ATOM 668 N N . ALA A 1 86 ? -9.781 7.604 4.620 1.00 95.88 86 ALA A N 1
ATOM 669 C CA . ALA A 1 86 ? -8.885 7.587 3.470 1.00 95.88 86 ALA A CA 1
ATOM 670 C C . ALA A 1 86 ? -7.578 8.343 3.745 1.00 95.88 86 ALA A C 1
ATOM 672 O O . ALA A 1 86 ? -7.548 9.315 4.517 1.00 95.88 86 ALA A O 1
ATOM 673 N N . GLY A 1 87 ? -6.504 7.957 3.061 1.00 96.50 87 GLY A N 1
ATOM 674 C CA . GLY A 1 87 ? -5.200 8.604 3.169 1.00 96.50 87 GLY A CA 1
ATOM 675 C C . GLY A 1 87 ? -4.314 8.426 1.940 1.00 96.50 87 GLY A C 1
ATOM 676 O O . GLY A 1 87 ? -4.632 7.662 1.037 1.00 96.50 87 GLY A O 1
ATOM 677 N N . LEU A 1 88 ? -3.200 9.159 1.915 1.00 97.44 88 LEU A N 1
ATOM 678 C CA . LEU A 1 88 ? -2.113 8.966 0.949 1.00 97.44 88 LEU A CA 1
ATOM 679 C C . LEU A 1 88 ? -0.837 8.661 1.723 1.00 97.44 88 LEU A C 1
ATOM 681 O O . LEU A 1 88 ? -0.403 9.498 2.517 1.00 97.44 88 LEU A O 1
ATOM 685 N N . LEU A 1 89 ? -0.256 7.494 1.490 1.00 95.50 89 LEU A N 1
ATOM 686 C CA . LEU A 1 89 ? 0.964 7.027 2.132 1.00 95.50 89 LEU A CA 1
ATOM 687 C C . LEU A 1 89 ? 2.131 7.157 1.158 1.00 95.50 89 LEU A C 1
ATOM 689 O O . LEU A 1 89 ? 2.020 6.785 -0.005 1.00 95.50 89 LEU A O 1
ATOM 693 N N . GLU A 1 90 ? 3.254 7.656 1.653 1.00 95.12 90 GLU A N 1
ATOM 694 C CA . GLU A 1 90 ? 4.561 7.554 1.014 1.00 95.12 90 GLU A CA 1
ATOM 695 C C . GLU A 1 90 ? 5.318 6.394 1.658 1.00 95.12 90 GLU A C 1
ATOM 697 O O . GLU A 1 90 ? 5.523 6.393 2.873 1.00 95.12 90 GLU A O 1
ATOM 702 N N . VAL A 1 91 ? 5.737 5.418 0.853 1.00 91.75 91 VAL A N 1
ATOM 703 C CA . VAL A 1 91 ? 6.500 4.251 1.302 1.00 91.75 91 VAL A CA 1
ATOM 704 C C . VAL A 1 91 ? 7.848 4.248 0.594 1.00 91.75 91 VAL A C 1
ATOM 706 O O . VAL A 1 91 ? 7.927 4.075 -0.624 1.00 91.75 91 VAL A O 1
ATOM 709 N N . LEU A 1 92 ? 8.933 4.423 1.348 1.00 89.12 92 LEU A N 1
ATOM 710 C CA . LEU A 1 92 ? 10.281 4.225 0.831 1.00 89.12 92 LEU A CA 1
ATOM 711 C C . LEU A 1 92 ? 10.627 2.739 0.891 1.00 89.12 92 LEU A C 1
ATOM 713 O O . LEU A 1 92 ? 10.788 2.156 1.966 1.00 89.12 92 LEU A O 1
ATOM 717 N N . VAL A 1 93 ? 10.794 2.139 -0.279 1.00 83.94 93 VAL A N 1
ATOM 718 C CA . VAL A 1 93 ? 11.102 0.720 -0.421 1.00 83.94 93 VAL A CA 1
ATOM 719 C C . VAL A 1 93 ? 12.561 0.555 -0.832 1.00 83.94 93 VAL A C 1
ATOM 721 O O . VAL A 1 93 ? 13.066 1.244 -1.724 1.00 83.94 93 VAL A O 1
ATOM 724 N N . SER A 1 94 ? 13.249 -0.364 -0.154 1.00 76.44 94 SER A N 1
ATOM 725 C CA . SER A 1 94 ? 14.575 -0.859 -0.530 1.00 76.44 94 SER A CA 1
ATOM 726 C C . SER A 1 94 ? 14.465 -2.362 -0.785 1.00 76.44 94 SER A C 1
ATOM 728 O O . SER A 1 94 ? 13.956 -3.073 0.078 1.00 76.44 94 SER A O 1
ATOM 730 N N . GLY A 1 95 ? 14.937 -2.846 -1.935 1.00 71.06 95 GLY A N 1
ATOM 731 C CA . GLY A 1 95 ? 14.872 -4.271 -2.294 1.00 71.06 95 GLY A CA 1
ATOM 732 C C . GLY A 1 95 ? 13.595 -4.693 -3.035 1.00 71.06 95 GLY A C 1
ATOM 733 O O . GLY A 1 95 ? 13.034 -3.915 -3.808 1.00 71.06 95 GLY A O 1
ATOM 734 N N . ASP A 1 96 ? 13.175 -5.945 -2.820 1.00 70.81 96 ASP A N 1
ATOM 735 C CA . ASP A 1 96 ? 12.203 -6.673 -3.650 1.00 70.81 96 ASP A CA 1
ATOM 736 C C . ASP A 1 96 ? 10.753 -6.156 -3.484 1.00 70.81 96 ASP A C 1
ATOM 738 O O . ASP A 1 96 ? 9.995 -6.617 -2.629 1.00 70.81 96 ASP A O 1
ATOM 742 N N . SER A 1 97 ? 10.342 -5.195 -4.320 1.00 82.00 97 SER A N 1
ATOM 743 C CA . SER A 1 97 ? 8.922 -4.875 -4.564 1.00 82.00 97 SER A CA 1
ATOM 744 C C . SER A 1 97 ? 8.398 -5.736 -5.720 1.00 82.00 97 SER A C 1
ATOM 746 O O . SER A 1 97 ? 9.057 -5.789 -6.764 1.00 82.00 97 SER A O 1
ATOM 748 N N . PRO A 1 98 ? 7.215 -6.376 -5.608 1.00 87.00 98 PRO A N 1
ATOM 749 C CA . PRO A 1 98 ? 6.623 -7.145 -6.706 1.00 87.00 98 PRO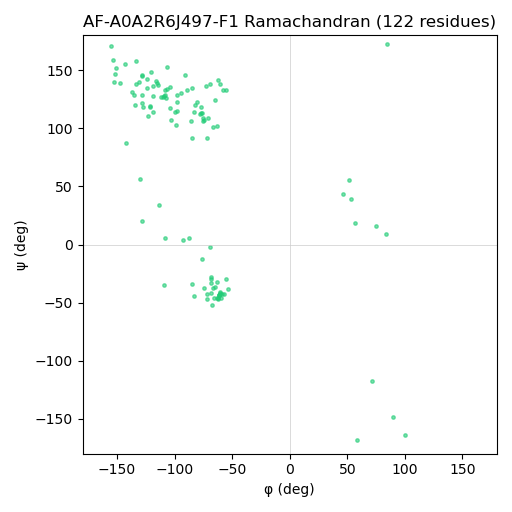 A CA 1
ATOM 750 C C . PRO A 1 98 ? 6.484 -6.343 -8.009 1.00 87.00 98 PRO A C 1
ATOM 752 O O . PRO A 1 98 ? 6.739 -6.866 -9.094 1.00 87.00 98 PRO A O 1
ATOM 755 N N . ALA A 1 99 ? 6.134 -5.058 -7.906 1.00 84.69 99 ALA A N 1
ATOM 756 C CA . ALA A 1 99 ? 6.023 -4.163 -9.053 1.00 84.69 99 ALA A CA 1
ATOM 757 C C . ALA A 1 99 ? 7.397 -3.875 -9.685 1.00 84.69 99 ALA A C 1
ATOM 759 O O . ALA A 1 99 ? 7.533 -3.902 -10.910 1.00 84.69 99 ALA A O 1
ATOM 760 N N . MET A 1 100 ? 8.430 -3.660 -8.860 1.00 84.19 100 MET A N 1
ATOM 761 C CA . MET A 1 100 ? 9.801 -3.467 -9.344 1.00 84.19 100 MET A CA 1
ATOM 762 C C . MET A 1 100 ? 10.318 -4.718 -10.058 1.00 84.19 100 MET A C 1
ATOM 764 O O . MET A 1 100 ? 10.830 -4.611 -11.169 1.00 84.19 100 MET A O 1
ATOM 768 N N . LEU A 1 101 ? 10.118 -5.901 -9.472 1.00 87.06 101 LEU A N 1
ATOM 769 C CA . LEU A 1 101 ? 10.567 -7.167 -10.050 1.00 87.06 101 LEU A CA 1
ATOM 770 C C . LEU A 1 101 ? 9.989 -7.381 -11.459 1.00 87.06 101 LEU A C 1
ATOM 772 O O . LEU A 1 101 ? 10.698 -7.778 -12.383 1.00 87.06 101 LEU A O 1
ATOM 776 N N . LEU A 1 102 ? 8.702 -7.081 -11.655 1.00 88.75 102 LEU A N 1
ATOM 777 C CA . LEU A 1 102 ? 8.078 -7.142 -12.979 1.00 88.75 102 LEU A CA 1
ATOM 778 C C . LEU A 1 102 ? 8.731 -6.157 -13.956 1.00 88.75 102 LEU A C 1
ATOM 780 O O . LEU A 1 102 ? 9.085 -6.550 -15.072 1.00 88.75 102 LEU A O 1
ATOM 784 N N . ALA A 1 103 ? 8.955 -4.912 -13.523 1.00 86.31 103 ALA A N 1
ATOM 785 C CA . ALA A 1 103 ? 9.587 -3.887 -14.347 1.00 86.31 103 ALA A CA 1
ATOM 786 C C . ALA A 1 103 ? 11.015 -4.282 -14.771 1.00 86.31 103 ALA A C 1
ATOM 788 O O . ALA A 1 103 ? 11.381 -4.102 -15.935 1.00 86.31 103 ALA A O 1
ATOM 789 N N . GLU A 1 104 ? 11.800 -4.881 -13.873 1.00 86.56 104 GLU A N 1
ATOM 790 C CA . GLU A 1 104 ? 13.140 -5.415 -14.161 1.00 86.56 104 GLU A CA 1
ATOM 791 C C . GLU A 1 104 ? 13.116 -6.553 -15.190 1.00 86.56 104 GLU A C 1
ATOM 793 O O . GLU A 1 104 ? 14.033 -6.692 -16.005 1.00 86.56 104 GLU A O 1
ATOM 798 N N . HIS A 1 105 ? 12.041 -7.341 -15.199 1.00 89.44 105 HIS A N 1
ATOM 799 C CA . HIS A 1 105 ? 11.802 -8.398 -16.178 1.00 89.44 105 HIS A CA 1
ATOM 800 C C . HIS A 1 105 ? 11.095 -7.920 -17.456 1.00 89.44 105 HIS A C 1
ATOM 802 O O . HIS A 1 105 ? 10.805 -8.733 -18.338 1.00 89.44 105 HIS A O 1
ATOM 808 N N . GLY A 1 106 ? 10.886 -6.610 -17.603 1.00 87.69 106 GLY A N 1
ATOM 809 C CA . GLY A 1 106 ? 10.329 -5.990 -18.802 1.00 87.69 106 GLY A CA 1
ATOM 810 C C . GLY A 1 106 ? 8.804 -5.992 -18.880 1.00 87.69 106 GLY A C 1
ATOM 811 O O . GLY A 1 106 ? 8.288 -5.635 -19.933 1.00 87.69 106 GLY A O 1
ATOM 812 N N . ALA A 1 107 ? 8.110 -6.366 -17.802 1.00 90.69 107 ALA A N 1
ATOM 813 C CA . ALA A 1 107 ? 6.665 -6.221 -17.661 1.00 90.69 107 ALA A CA 1
ATOM 814 C C . ALA A 1 107 ? 6.382 -4.960 -16.836 1.00 90.69 107 ALA A C 1
ATOM 816 O O . ALA A 1 107 ? 6.564 -4.942 -15.621 1.00 90.69 107 ALA A O 1
ATOM 817 N N . LEU A 1 108 ? 5.986 -3.875 -17.490 1.00 89.38 108 LEU A N 1
ATOM 818 C CA . LEU A 1 108 ? 5.786 -2.581 -16.849 1.00 89.38 108 LEU A CA 1
ATOM 819 C C . LEU A 1 108 ? 4.467 -2.578 -16.070 1.00 89.38 108 LEU A C 1
ATOM 821 O O . LEU A 1 108 ? 3.412 -2.690 -16.699 1.00 89.38 108 LEU A O 1
ATOM 825 N N . PRO A 1 109 ? 4.481 -2.391 -14.736 1.00 89.94 109 PRO A N 1
ATOM 826 C CA . PRO A 1 109 ? 3.251 -2.277 -13.965 1.00 89.94 109 PRO A CA 1
ATOM 827 C C . PRO A 1 109 ? 2.380 -1.121 -14.468 1.00 89.94 109 PRO A C 1
ATOM 829 O O . PRO A 1 109 ? 2.845 -0.000 -14.696 1.00 89.94 109 PRO A O 1
ATOM 832 N N . ARG A 1 110 ? 1.094 -1.411 -14.647 1.00 91.25 110 ARG A N 1
ATOM 833 C CA . ARG A 1 110 ? 0.039 -0.479 -15.059 1.00 91.25 110 ARG A CA 1
ATOM 834 C C . ARG A 1 110 ? -0.929 -0.173 -13.934 1.00 91.25 110 ARG A C 1
ATOM 836 O O . ARG A 1 110 ? -1.409 0.954 -13.844 1.00 91.25 110 ARG A O 1
ATOM 843 N N . ARG A 1 111 ? -1.200 -1.163 -13.090 1.00 93.56 111 ARG A N 1
ATOM 844 C CA . ARG A 1 111 ? -2.039 -1.031 -11.903 1.00 93.56 111 ARG A CA 1
ATOM 845 C C . ARG A 1 111 ? -1.520 -1.967 -10.826 1.00 93.56 111 ARG A C 1
ATOM 847 O O . ARG A 1 111 ? -1.190 -3.108 -11.134 1.00 93.56 111 ARG A O 1
ATOM 854 N N . VAL A 1 112 ? -1.498 -1.490 -9.588 1.00 95.56 112 VAL A N 1
ATOM 855 C CA . VAL A 1 112 ? -1.331 -2.320 -8.394 1.00 95.56 112 VAL A CA 1
ATOM 856 C C . VAL A 1 112 ? -2.464 -1.951 -7.449 1.00 95.56 112 VAL A C 1
ATOM 858 O O . VAL A 1 112 ? -2.609 -0.779 -7.110 1.00 95.56 112 VAL A O 1
ATOM 861 N N . ALA A 1 113 ? -3.271 -2.936 -7.079 1.00 97.25 113 ALA A N 1
ATOM 862 C CA . ALA A 1 113 ? -4.351 -2.798 -6.110 1.00 97.25 113 ALA A CA 1
ATOM 863 C C . ALA A 1 113 ? -4.201 -3.887 -5.050 1.00 97.25 113 ALA A C 1
ATOM 865 O O . ALA A 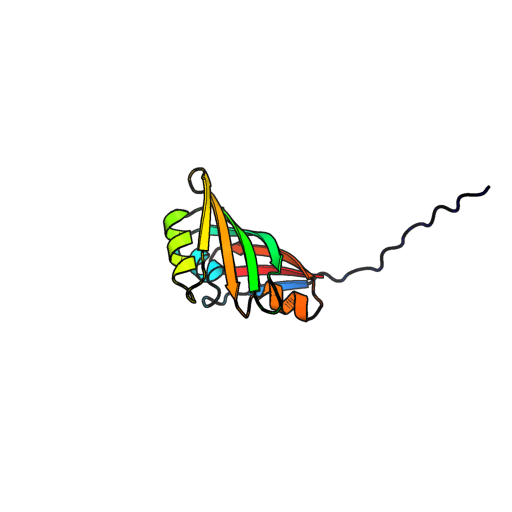1 113 ? -3.739 -4.983 -5.368 1.00 97.25 113 ALA A O 1
ATOM 866 N N . VAL A 1 114 ? -4.566 -3.591 -3.810 1.00 97.88 114 VAL A N 1
ATOM 867 C CA . VAL A 1 114 ? -4.476 -4.525 -2.688 1.00 97.88 114 VAL A CA 1
ATOM 868 C C . VAL A 1 114 ? -5.760 -4.458 -1.882 1.00 97.88 114 VAL A C 1
ATOM 870 O O . VAL A 1 114 ? -6.178 -3.367 -1.506 1.00 97.88 114 VAL A O 1
ATOM 873 N N . ASP A 1 115 ? -6.374 -5.604 -1.630 1.00 98.00 115 ASP A N 1
ATOM 874 C CA . ASP A 1 115 ? -7.637 -5.730 -0.903 1.00 98.00 115 ASP A CA 1
ATOM 875 C C . ASP A 1 115 ? -7.694 -7.108 -0.235 1.00 98.00 115 ASP A C 1
ATOM 877 O O . ASP A 1 115 ? -7.254 -8.088 -0.833 1.00 98.00 115 ASP A O 1
ATOM 881 N N . ASP A 1 116 ? -8.205 -7.181 0.995 1.00 96.75 116 ASP A N 1
ATOM 882 C CA . ASP A 1 116 ? -8.435 -8.435 1.741 1.00 96.75 116 ASP A CA 1
ATOM 883 C C . ASP A 1 116 ? -7.253 -9.436 1.719 1.00 96.75 116 ASP A C 1
ATOM 885 O O . ASP A 1 116 ? -7.417 -10.637 1.504 1.00 96.75 116 ASP A O 1
ATOM 889 N N . GLY A 1 117 ? -6.021 -8.947 1.896 1.00 96.88 117 GLY A N 1
ATOM 890 C CA . GLY A 1 117 ? -4.830 -9.803 1.895 1.00 96.88 117 GLY A CA 1
ATOM 891 C C . GLY A 1 117 ? -4.403 -10.296 0.509 1.00 96.88 117 GLY A C 1
ATOM 892 O O . GLY A 1 117 ? -3.586 -11.215 0.408 1.00 96.88 117 GLY A O 1
ATOM 893 N N . GLU A 1 118 ? -4.896 -9.682 -0.567 1.00 97.44 118 GLU A N 1
ATOM 894 C CA . GLU A 1 118 ? -4.529 -10.009 -1.943 1.00 97.44 118 GLU A CA 1
ATOM 895 C C . GLU A 1 118 ? -4.094 -8.768 -2.727 1.00 97.44 118 GLU A C 1
ATOM 897 O O . GLU A 1 118 ? -4.796 -7.767 -2.811 1.00 97.44 118 GLU A O 1
ATOM 902 N N . MET A 1 119 ? -2.927 -8.849 -3.363 1.00 96.44 119 MET A N 1
ATOM 903 C CA . MET A 1 119 ? -2.427 -7.863 -4.314 1.00 96.44 119 MET A CA 1
ATOM 904 C C . MET A 1 119 ? -2.701 -8.324 -5.746 1.00 96.44 119 MET A C 1
ATOM 906 O O . MET A 1 119 ? -2.301 -9.416 -6.147 1.00 96.44 119 MET A O 1
ATOM 910 N N . THR A 1 120 ? -3.308 -7.450 -6.542 1.00 97.50 120 THR A N 1
ATOM 911 C CA . THR A 1 120 ? -3.479 -7.602 -7.989 1.00 97.50 120 THR A CA 1
ATOM 912 C C . THR A 1 120 ? -2.548 -6.645 -8.723 1.00 97.50 120 THR A C 1
ATOM 914 O O . THR A 1 120 ? -2.585 -5.437 -8.484 1.00 97.50 120 THR A O 1
ATOM 917 N N . ILE A 1 121 ? -1.735 -7.167 -9.644 1.00 95.75 121 ILE A N 1
ATOM 918 C CA . ILE A 1 121 ? -0.837 -6.372 -10.489 1.00 95.75 121 ILE A CA 1
ATOM 919 C C . ILE A 1 121 ? -1.166 -6.615 -11.957 1.00 95.75 121 ILE A C 1
ATOM 921 O O . ILE A 1 121 ? -1.004 -7.733 -12.442 1.00 95.75 121 ILE A O 1
ATOM 925 N N . ALA A 1 122 ? -1.560 -5.565 -12.674 1.00 94.81 122 ALA A N 1
ATOM 926 C CA . ALA A 1 122 ? -1.635 -5.579 -14.133 1.00 94.81 122 ALA A CA 1
ATOM 927 C C . ALA A 1 122 ? -0.331 -5.015 -14.709 1.00 94.81 122 ALA A C 1
ATOM 929 O O . ALA A 1 122 ? 0.100 -3.940 -14.283 1.00 94.81 122 ALA A O 1
ATOM 930 N N . ALA A 1 123 ? 0.296 -5.707 -15.659 1.00 93.25 123 ALA A N 1
ATOM 931 C CA . ALA A 1 123 ? 1.557 -5.295 -16.280 1.00 93.25 123 ALA A CA 1
ATOM 932 C C . ALA A 1 123 ? 1.608 -5.627 -17.778 1.00 93.25 123 ALA A C 1
ATOM 934 O O . ALA A 1 123 ? 0.922 -6.545 -18.225 1.00 93.25 123 ALA A O 1
ATOM 935 N N . GLU A 1 124 ? 2.426 -4.898 -18.544 1.00 91.94 124 GLU A N 1
ATOM 936 C CA . GLU A 1 124 ? 2.526 -5.022 -20.011 1.00 91.94 124 GLU A CA 1
ATOM 937 C C . GLU A 1 124 ? 3.963 -5.052 -20.554 1.00 91.94 124 GLU A C 1
ATOM 939 O O . GLU A 1 124 ? 4.842 -4.416 -19.926 1.00 91.94 124 GLU A O 1
#

Mean predicted aligned error: 6.76 Å